Protein AF-A0A259S328-F1 (afdb_monomer)

pLDDT: mean 89.18, std 11.12, range [55.75, 98.25]

Mean predicted aligned error: 4.59 Å

Solvent-accessible surface area (backbone atoms only — not comparable to full-atom values): 5743 Å² total; per-residue (Å²): 90,76,44,79,41,53,46,70,68,55,42,52,57,48,52,53,45,63,76,47,22,56,45,98,54,101,55,88,20,75,37,34,34,42,45,76,40,57,82,46,92,47,85,87,77,39,46,77,30,26,39,37,40,30,47,45,92,67,40,34,39,39,36,53,37,55,76,81,57,94,85,54,73,75,54,45,62,48,68,60,54,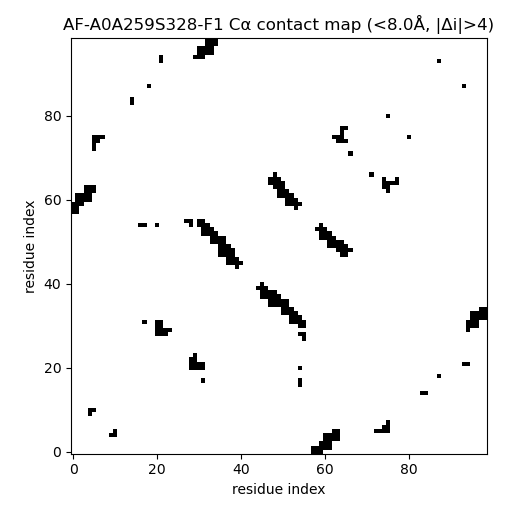51,57,69,43,42,70,65,74,68,38,83,89,57,57,69,39,78,105

Sequence (99 aa):
MYETILTAADWQRWLEQIKNADKKTDKKMDWVAFDTETDSLDLFAGRIVGVSFSIEDNRAAYVPLAHNYPGAPAQLDRDTVLADLKPWLEDASRTRHSA

Structure (mmCIF, N/CA/C/O backbone):
data_AF-A0A259S328-F1
#
_entry.id   AF-A0A259S328-F1
#
loop_
_atom_site.group_PDB
_atom_site.id
_atom_site.type_symbol
_atom_site.label_atom_id
_atom_site.label_alt_id
_atom_site.label_comp_id
_atom_site.label_asym_id
_atom_site.label_entity_id
_atom_site.label_seq_id
_atom_site.pdbx_PDB_ins_code
_atom_site.Cartn_x
_atom_site.Cartn_y
_atom_site.Cartn_z
_atom_site.occupancy
_atom_site.B_iso_or_equiv
_atom_site.auth_seq_id
_atom_site.auth_comp_id
_atom_site.auth_asym_id
_atom_site.auth_atom_id
_atom_site.pdbx_PDB_model_num
ATOM 1 N N . MET A 1 1 ? 2.039 -13.173 10.434 1.00 71.38 1 MET A N 1
ATOM 2 C CA . MET A 1 1 ? 1.976 -13.644 9.039 1.00 71.38 1 MET A CA 1
ATOM 3 C C . MET A 1 1 ? 1.948 -12.430 8.130 1.00 71.38 1 MET A C 1
ATOM 5 O O . MET A 1 1 ? 1.301 -11.445 8.473 1.00 71.38 1 MET A O 1
ATOM 9 N N . TYR A 1 2 ? 2.691 -12.493 7.030 1.00 88.19 2 TYR A N 1
ATOM 10 C CA . TYR A 1 2 ? 2.809 -11.413 6.057 1.00 88.19 2 TYR A CA 1
ATOM 11 C C . TYR A 1 2 ? 2.312 -11.905 4.700 1.00 88.19 2 TYR A C 1
ATOM 13 O O . TYR A 1 2 ? 2.683 -13.004 4.287 1.00 88.19 2 TYR A O 1
ATOM 21 N N . GLU A 1 3 ? 1.457 -11.126 4.045 1.00 95.88 3 GLU A N 1
ATOM 22 C CA . GLU A 1 3 ? 0.882 -11.452 2.738 1.00 95.88 3 GLU A CA 1
ATOM 23 C C . GLU A 1 3 ? 1.470 -10.552 1.644 1.00 95.88 3 GLU A C 1
ATO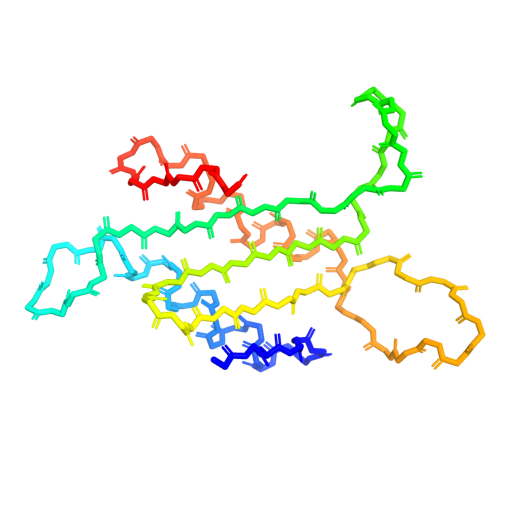M 25 O O . GLU A 1 3 ? 1.583 -9.346 1.832 1.00 95.88 3 GLU A O 1
ATOM 30 N N . THR A 1 4 ? 1.823 -11.108 0.484 1.00 97.50 4 THR A N 1
ATOM 31 C CA . THR A 1 4 ? 2.175 -10.310 -0.702 1.00 97.50 4 THR A CA 1
ATOM 32 C C . THR A 1 4 ? 0.973 -10.228 -1.632 1.00 97.50 4 THR A C 1
ATOM 34 O O . THR A 1 4 ? 0.538 -11.237 -2.184 1.00 97.50 4 THR A O 1
ATOM 37 N N . ILE A 1 5 ? 0.445 -9.022 -1.817 1.00 98.06 5 ILE A N 1
ATOM 38 C CA . ILE A 1 5 ? -0.766 -8.755 -2.590 1.00 98.06 5 ILE A CA 1
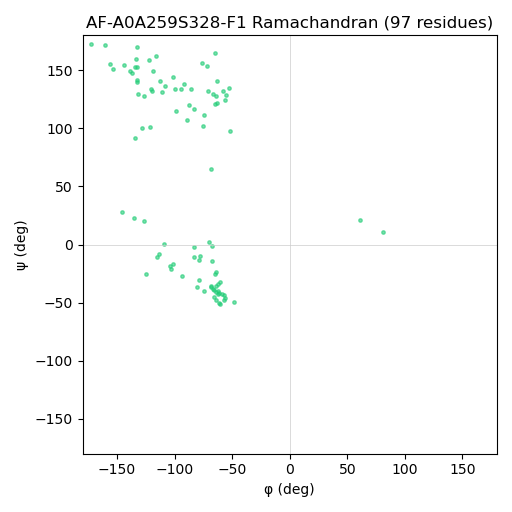ATOM 39 C C . ILE A 1 5 ? -0.389 -8.519 -4.053 1.00 98.06 5 ILE A C 1
ATOM 41 O O . ILE A 1 5 ? 0.152 -7.474 -4.405 1.00 98.06 5 ILE A O 1
ATOM 45 N N . LEU A 1 6 ? -0.701 -9.492 -4.910 1.00 97.88 6 LEU A N 1
ATOM 46 C CA . LEU A 1 6 ? -0.447 -9.428 -6.358 1.00 97.88 6 LEU A CA 1
ATOM 47 C C . LEU A 1 6 ? -1.732 -9.384 -7.193 1.00 97.88 6 LEU A C 1
ATOM 49 O O . LEU A 1 6 ? -1.676 -9.196 -8.406 1.00 97.88 6 LEU A O 1
ATOM 53 N N . THR A 1 7 ? -2.897 -9.578 -6.567 1.00 98.00 7 THR A N 1
ATOM 54 C CA . THR A 1 7 ? -4.183 -9.658 -7.267 1.00 98.00 7 THR A CA 1
ATOM 55 C C . THR A 1 7 ? -5.137 -8.562 -6.818 1.00 98.00 7 THR A C 1
ATOM 57 O O . THR A 1 7 ? -5.126 -8.127 -5.665 1.00 98.00 7 THR A O 1
ATOM 60 N N . ALA A 1 8 ? -6.005 -8.127 -7.734 1.00 97.44 8 ALA A N 1
ATOM 61 C CA . ALA A 1 8 ? -7.018 -7.124 -7.426 1.00 97.44 8 ALA A CA 1
ATOM 62 C C . ALA A 1 8 ? -7.998 -7.618 -6.348 1.00 97.44 8 ALA A C 1
ATOM 64 O O . ALA A 1 8 ? -8.448 -6.833 -5.522 1.00 97.44 8 ALA A O 1
ATOM 65 N N . ALA A 1 9 ? -8.301 -8.920 -6.321 1.00 97.88 9 ALA A N 1
ATOM 66 C CA . ALA A 1 9 ? -9.189 -9.507 -5.321 1.00 97.88 9 ALA A CA 1
ATOM 67 C C . ALA A 1 9 ? -8.587 -9.435 -3.908 1.00 97.88 9 ALA A C 1
ATOM 69 O O . ALA A 1 9 ? -9.270 -9.034 -2.965 1.00 97.88 9 ALA A O 1
ATOM 70 N N . ASP A 1 10 ? -7.302 -9.774 -3.767 1.00 97.56 10 ASP A N 1
ATOM 71 C CA . ASP A 1 10 ? -6.594 -9.667 -2.489 1.00 97.56 10 ASP A CA 1
ATOM 72 C C . ASP A 1 10 ? -6.459 -8.204 -2.053 1.00 97.56 10 ASP A C 1
ATOM 74 O O . ASP A 1 10 ? -6.666 -7.888 -0.880 1.00 97.56 10 ASP A O 1
ATOM 78 N N . TRP A 1 11 ? -6.203 -7.298 -3.005 1.00 97.94 11 TRP A N 1
ATOM 79 C CA . TRP A 1 11 ? -6.160 -5.863 -2.742 1.00 97.94 11 TRP A CA 1
ATOM 80 C C . TRP A 1 11 ? -7.485 -5.329 -2.211 1.00 97.94 11 TRP A C 1
ATOM 82 O O . TRP A 1 11 ? -7.503 -4.701 -1.156 1.00 97.94 11 TRP A O 1
ATOM 92 N N . GLN A 1 12 ? -8.604 -5.623 -2.878 1.00 97.38 12 GLN A N 1
ATOM 93 C CA . GLN A 1 12 ? -9.917 -5.160 -2.423 1.00 97.38 12 GLN A CA 1
ATOM 94 C C . GLN A 1 12 ? -10.265 -5.728 -1.041 1.00 97.38 12 GLN A C 1
ATOM 96 O O . GLN A 1 12 ? -10.728 -4.988 -0.172 1.00 97.38 12 GLN A O 1
ATOM 101 N N . ARG A 1 13 ? -9.938 -7.004 -0.780 1.00 96.06 13 ARG A N 1
ATOM 102 C CA . ARG A 1 13 ? -10.095 -7.614 0.550 1.00 96.06 13 ARG A CA 1
ATOM 103 C C . ARG A 1 13 ? -9.318 -6.847 1.624 1.00 96.06 13 ARG A C 1
ATOM 105 O O . ARG A 1 13 ? -9.818 -6.667 2.736 1.00 96.06 13 ARG A O 1
ATOM 112 N N . TRP A 1 14 ? -8.085 -6.436 1.345 1.00 95.25 14 TRP A N 1
ATOM 113 C CA . TRP A 1 14 ? -7.269 -5.677 2.297 1.00 95.25 14 TRP A CA 1
ATOM 114 C C . TRP A 1 14 ? -7.720 -4.224 2.438 1.00 95.25 14 TRP A C 1
ATOM 116 O O . TRP A 1 14 ? -7.808 -3.726 3.558 1.00 95.25 14 TRP A O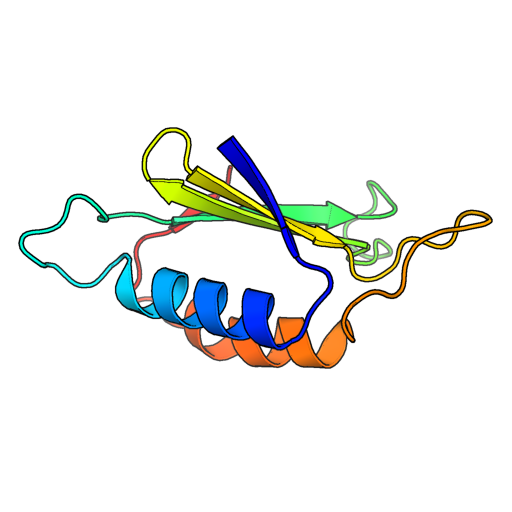 1
ATOM 126 N N . LEU A 1 15 ? -8.095 -3.571 1.341 1.00 94.88 15 LEU A N 1
ATOM 127 C CA . LEU A 1 15 ? -8.620 -2.209 1.339 1.00 94.88 15 LEU A CA 1
ATOM 128 C C . LEU A 1 15 ? -9.886 -2.084 2.197 1.00 94.88 15 LEU A C 1
ATOM 130 O O . LEU A 1 15 ? -10.025 -1.133 2.968 1.00 94.88 15 LEU A O 1
ATOM 134 N N . GLU A 1 16 ? -10.798 -3.054 2.107 1.00 93.00 16 GLU A N 1
ATOM 135 C CA . GLU A 1 16 ? -11.982 -3.116 2.968 1.00 93.00 16 GLU A CA 1
ATOM 136 C C . GLU A 1 16 ? -11.611 -3.250 4.445 1.00 93.00 16 GLU A C 1
ATOM 138 O O . GLU A 1 16 ? -12.204 -2.583 5.296 1.00 93.00 16 GLU A O 1
ATOM 143 N N . GLN A 1 17 ? -10.621 -4.082 4.767 1.00 90.81 17 GLN A N 1
ATOM 144 C CA . GLN A 1 17 ? -10.147 -4.226 6.139 1.00 90.81 17 GLN A CA 1
ATOM 145 C C . GLN A 1 17 ? -9.537 -2.924 6.651 1.00 90.81 17 GLN A C 1
ATOM 147 O O . GLN A 1 17 ? -9.951 -2.464 7.706 1.00 90.81 17 GLN A O 1
ATOM 152 N N . ILE A 1 18 ? -8.655 -2.277 5.885 1.00 90.69 18 ILE A N 1
ATOM 153 C CA . ILE A 1 18 ? -8.030 -0.990 6.236 1.0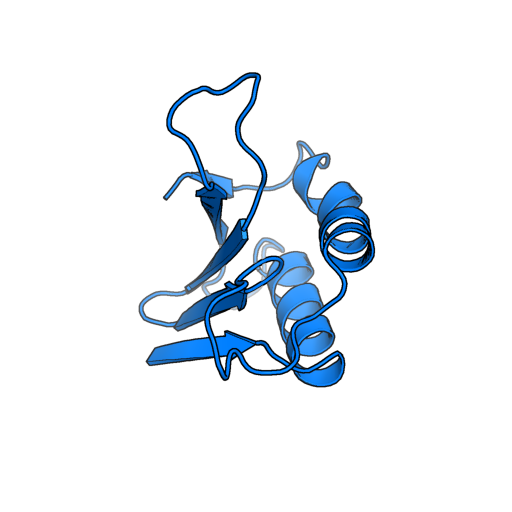0 90.69 18 ILE A CA 1
ATOM 154 C C . ILE A 1 18 ? -9.095 0.085 6.508 1.00 90.69 18 ILE A C 1
ATOM 156 O O . ILE A 1 18 ? -9.053 0.773 7.527 1.00 90.69 18 ILE A O 1
ATOM 160 N N . LYS A 1 19 ? -10.114 0.193 5.645 1.00 87.88 19 LYS A N 1
ATOM 161 C CA . LYS A 1 19 ? -11.216 1.166 5.802 1.00 87.88 19 LYS A CA 1
ATOM 162 C C . LYS A 1 19 ? -12.080 0.913 7.046 1.00 87.88 19 LYS A C 1
ATOM 164 O O . LYS A 1 19 ? -12.729 1.841 7.550 1.00 87.88 19 LYS A O 1
ATOM 169 N N . ASN A 1 20 ? -12.115 -0.329 7.526 1.00 85.25 20 ASN A N 1
ATOM 170 C CA . ASN A 1 20 ? -12.912 -0.758 8.673 1.00 85.25 20 ASN A CA 1
ATOM 171 C C . ASN A 1 20 ? -12.101 -0.910 9.973 1.00 85.25 20 ASN A C 1
ATOM 173 O O . ASN A 1 20 ? -12.712 -0.893 11.035 1.00 85.25 20 ASN A O 1
ATOM 177 N N . ALA A 1 21 ? -10.769 -0.991 9.901 1.00 75.69 21 ALA A N 1
ATOM 178 C CA . ALA A 1 21 ? -9.840 -1.249 11.010 1.00 75.69 21 ALA A CA 1
ATOM 179 C C . ALA A 1 21 ? -9.697 -0.102 12.024 1.00 75.69 21 ALA A C 1
ATOM 181 O O . ALA A 1 21 ? -8.890 -0.193 12.931 1.00 75.69 21 ALA A O 1
ATOM 182 N N . ASP A 1 22 ? -10.438 0.986 11.847 1.00 63.72 22 ASP A N 1
ATOM 183 C CA . ASP A 1 22 ? -10.461 2.132 12.764 1.00 63.72 22 ASP A CA 1
ATOM 184 C C . ASP A 1 22 ? -11.907 2.593 13.015 1.00 63.72 22 ASP A C 1
ATOM 186 O O . ASP A 1 22 ? -12.224 3.736 13.336 1.00 63.72 22 ASP A O 1
ATOM 190 N N . LYS A 1 23 ? -12.858 1.681 12.796 1.00 68.00 23 LYS A N 1
ATOM 191 C CA . LYS A 1 23 ? -14.209 1.853 13.310 1.00 68.00 23 LYS A CA 1
ATOM 192 C C . LYS A 1 23 ? -14.194 1.268 14.712 1.00 68.00 23 LYS A C 1
ATOM 194 O O . LYS A 1 23 ? -13.946 0.073 14.852 1.00 68.00 23 LYS A O 1
ATOM 199 N N . LYS A 1 24 ? -14.506 2.095 15.718 1.00 55.75 24 LYS A N 1
ATOM 200 C CA . LYS A 1 24 ? -14.782 1.643 17.091 1.00 55.75 24 LYS A CA 1
ATOM 201 C C . LYS A 1 24 ? -15.840 0.540 17.035 1.00 55.75 24 LYS A C 1
ATOM 203 O O . LYS A 1 24 ? -17.029 0.815 16.888 1.00 55.75 24 LYS A O 1
ATOM 208 N N . THR A 1 25 ? -15.384 -0.700 17.072 1.00 61.28 25 THR A N 1
ATOM 209 C CA . THR A 1 25 ? -16.191 -1.918 17.033 1.00 61.28 25 THR A CA 1
ATOM 210 C C . THR A 1 25 ? -15.696 -2.831 18.145 1.00 61.28 25 THR A C 1
ATOM 212 O O . THR A 1 25 ? -14.645 -2.589 18.729 1.00 61.28 25 THR A O 1
ATOM 215 N N . ASP A 1 26 ? -16.418 -3.910 18.428 1.00 58.75 26 ASP A N 1
ATOM 216 C CA . ASP A 1 26 ? -16.000 -4.897 19.435 1.00 58.75 26 ASP A CA 1
ATOM 217 C C . ASP A 1 26 ? -14.735 -5.689 19.027 1.00 58.75 26 ASP A C 1
ATOM 219 O O . ASP A 1 26 ? -14.265 -6.552 19.770 1.00 58.75 26 ASP A O 1
ATOM 223 N N . LYS A 1 27 ? -14.182 -5.434 17.830 1.00 59.53 27 LYS A N 1
ATOM 224 C CA . LYS A 1 27 ? -12.932 -6.022 17.344 1.00 59.53 27 LYS A CA 1
ATOM 225 C C . LYS A 1 27 ? -11.753 -5.101 17.645 1.00 59.53 27 LYS A C 1
ATOM 227 O O . LYS A 1 27 ? -11.797 -3.916 17.346 1.00 59.53 27 LYS A O 1
ATOM 232 N N . LYS A 1 28 ? -10.676 -5.703 18.161 1.00 60.12 28 LYS A N 1
ATOM 233 C CA . LYS A 1 28 ? -9.369 -5.099 18.470 1.00 60.12 28 LYS A CA 1
ATOM 234 C C . LYS A 1 28 ? -8.622 -4.684 17.190 1.00 60.12 28 LYS A C 1
ATOM 236 O O . LYS A 1 28 ? -7.600 -5.266 16.845 1.00 60.12 28 LYS A O 1
ATOM 241 N N . MET A 1 29 ? -9.164 -3.718 16.464 1.00 65.62 29 MET A N 1
ATOM 242 C CA . MET A 1 29 ? -8.505 -3.015 15.368 1.00 65.62 29 MET A CA 1
ATOM 243 C C . MET A 1 29 ? -8.813 -1.540 15.624 1.00 65.62 29 MET A C 1
ATOM 245 O O . MET A 1 29 ? -9.891 -1.063 15.284 1.00 65.62 29 MET A O 1
ATOM 249 N N . ASP A 1 30 ? -7.915 -0.883 16.358 1.00 75.06 30 ASP A N 1
ATOM 250 C CA . ASP A 1 30 ? -8.019 0.537 16.740 1.00 75.06 30 ASP A CA 1
ATOM 251 C C . ASP A 1 30 ? -6.990 1.399 15.990 1.00 75.06 30 ASP A C 1
ATOM 253 O O . ASP A 1 30 ? -6.853 2.596 16.237 1.00 75.06 30 ASP A O 1
ATOM 257 N N . TRP A 1 31 ? -6.190 0.771 15.129 1.00 80.44 31 TRP A N 1
ATOM 258 C CA . TRP A 1 31 ? -5.083 1.404 14.440 1.00 80.44 31 TRP A CA 1
ATOM 259 C C . TRP A 1 31 ? -4.739 0.659 13.156 1.00 80.44 31 TRP A C 1
ATOM 261 O O . TRP A 1 31 ? -4.955 -0.545 13.017 1.00 80.44 31 TRP A O 1
ATOM 271 N N . VAL A 1 32 ? -4.135 1.397 12.230 1.00 89.00 32 VAL A N 1
ATOM 272 C CA . VAL A 1 32 ? -3.461 0.844 11.058 1.00 89.00 32 VAL A CA 1
ATOM 273 C C . VAL A 1 32 ? -2.047 1.404 11.032 1.00 89.00 32 VAL A C 1
ATOM 275 O O . VAL A 1 32 ? -1.859 2.621 11.106 1.00 89.00 32 VAL A O 1
ATOM 278 N N . ALA A 1 33 ? -1.062 0.516 10.932 1.00 91.19 33 ALA A N 1
ATOM 279 C CA . ALA A 1 33 ? 0.298 0.892 10.586 1.00 91.19 33 ALA A CA 1
ATOM 280 C C . ALA A 1 33 ? 0.413 0.946 9.062 1.00 91.19 33 ALA A C 1
ATOM 282 O O . ALA A 1 33 ? -0.079 0.040 8.384 1.00 91.19 33 ALA A O 1
ATOM 283 N N . PHE A 1 34 ? 1.028 1.999 8.537 1.00 93.19 34 PHE A N 1
ATOM 284 C CA . PHE A 1 34 ? 1.232 2.204 7.106 1.00 93.19 34 PHE A CA 1
ATOM 285 C C . PHE A 1 34 ? 2.673 2.617 6.842 1.00 93.19 34 PHE A C 1
ATOM 287 O O . PHE A 1 34 ? 3.215 3.433 7.587 1.00 93.19 34 PHE A O 1
ATOM 294 N N . ASP A 1 35 ? 3.249 2.080 5.772 1.00 94.69 35 ASP A N 1
ATOM 295 C CA . ASP A 1 35 ? 4.592 2.424 5.323 1.00 94.69 35 ASP A CA 1
ATOM 296 C C . ASP A 1 35 ? 4.693 2.424 3.792 1.00 94.69 35 ASP A C 1
ATOM 298 O O . ASP A 1 35 ? 3.927 1.752 3.087 1.00 94.69 35 ASP A O 1
ATOM 302 N N . THR A 1 36 ? 5.646 3.195 3.277 1.00 95.00 36 THR A N 1
ATOM 303 C CA . THR A 1 36 ? 5.931 3.337 1.849 1.00 95.00 36 THR A CA 1
ATOM 304 C C . THR A 1 36 ? 7.358 2.920 1.555 1.00 95.00 36 THR A C 1
ATOM 306 O O . THR A 1 36 ? 8.287 3.414 2.180 1.00 95.00 36 THR A O 1
ATOM 309 N N . GLU A 1 37 ? 7.541 2.123 0.511 1.00 95.06 37 GLU A N 1
ATOM 310 C CA . GLU A 1 37 ? 8.864 1.772 0.003 1.00 95.06 37 GLU A CA 1
ATOM 311 C C . GLU A 1 37 ? 9.188 2.646 -1.208 1.00 95.06 37 GLU A C 1
ATOM 313 O O . GLU A 1 37 ? 8.353 2.780 -2.114 1.00 95.06 37 GLU A O 1
ATOM 318 N N . THR A 1 38 ? 10.395 3.210 -1.262 1.00 95.56 38 THR A N 1
ATOM 319 C CA . THR A 1 38 ? 10.856 4.071 -2.363 1.00 95.56 38 THR A CA 1
ATOM 320 C C . THR A 1 38 ? 12.120 3.536 -3.033 1.00 95.56 38 THR A C 1
ATOM 322 O O . THR A 1 38 ? 12.874 2.751 -2.463 1.00 95.56 38 THR A O 1
ATOM 325 N N . ASP A 1 39 ? 12.375 3.969 -4.267 1.00 93.56 39 ASP A N 1
ATOM 326 C CA . ASP A 1 39 ? 13.616 3.665 -5.000 1.00 93.56 39 ASP A CA 1
ATOM 327 C C . ASP A 1 39 ? 14.790 4.603 -4.656 1.00 93.56 39 ASP A C 1
ATOM 329 O O . ASP A 1 39 ? 15.893 4.446 -5.185 1.00 93.56 39 ASP A O 1
ATOM 333 N N . SER A 1 40 ? 14.568 5.588 -3.785 1.00 93.12 40 SER A N 1
ATOM 334 C CA . SER A 1 40 ? 15.547 6.613 -3.433 1.00 93.12 40 SER A CA 1
ATOM 335 C C . SER A 1 40 ? 15.305 7.168 -2.031 1.00 93.12 40 SER A C 1
ATOM 337 O O . SER A 1 40 ? 14.167 7.254 -1.570 1.00 93.12 40 SER A O 1
ATOM 339 N N . LEU A 1 41 ? 16.388 7.613 -1.389 1.00 90.12 41 LEU A N 1
ATOM 340 C CA . LEU A 1 41 ? 16.351 8.395 -0.148 1.00 90.12 41 LEU A CA 1
ATOM 341 C C . LEU A 1 41 ? 16.014 9.877 -0.392 1.00 90.12 41 LEU A C 1
ATOM 343 O O . LEU A 1 41 ? 15.734 10.611 0.553 1.00 90.12 41 LEU A O 1
ATOM 347 N N . ASP A 1 42 ? 16.070 10.335 -1.645 1.00 92.38 42 ASP A N 1
ATOM 348 C CA . ASP A 1 42 ? 15.657 11.686 -2.020 1.00 92.38 42 ASP A CA 1
ATOM 349 C C . ASP A 1 42 ? 14.126 11.781 -2.016 1.00 92.38 42 ASP A C 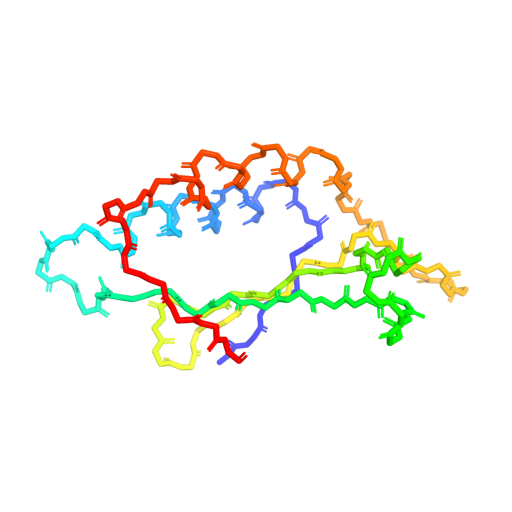1
ATOM 351 O O . ASP A 1 42 ? 13.459 11.210 -2.877 1.00 92.38 42 ASP A O 1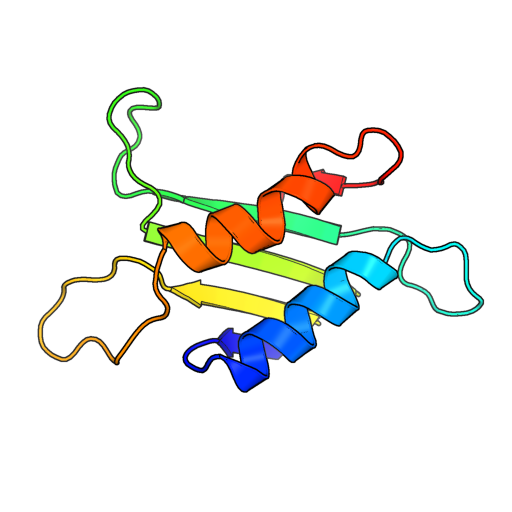
ATOM 355 N N . LEU A 1 43 ? 13.575 12.538 -1.067 1.00 86.25 43 LEU A N 1
ATOM 356 C CA . LEU A 1 43 ? 12.130 12.710 -0.887 1.00 86.25 43 LEU A CA 1
ATOM 357 C C . LEU A 1 43 ? 11.431 13.402 -2.068 1.00 86.25 43 LEU A C 1
ATOM 359 O O . LEU A 1 43 ? 10.224 13.239 -2.232 1.00 86.25 43 LEU A O 1
ATOM 363 N N . PHE A 1 44 ? 12.150 14.186 -2.875 1.00 88.56 44 PHE A N 1
ATOM 364 C CA . PHE A 1 44 ? 11.566 14.913 -4.005 1.00 88.56 44 PHE A CA 1
ATOM 365 C C . PHE A 1 44 ? 11.659 14.136 -5.318 1.00 88.56 44 PHE A C 1
ATOM 367 O O . PHE A 1 44 ? 10.839 14.346 -6.212 1.00 88.56 44 PHE A O 1
ATOM 374 N N . ALA A 1 45 ? 12.654 13.256 -5.445 1.00 89.06 45 ALA A N 1
ATOM 375 C CA . ALA A 1 45 ? 12.874 12.460 -6.651 1.00 89.06 45 ALA A CA 1
ATOM 376 C C . ALA A 1 45 ? 12.413 10.999 -6.518 1.00 89.06 45 ALA A C 1
ATOM 378 O O . ALA A 1 45 ? 12.182 10.342 -7.537 1.00 89.06 45 ALA A O 1
ATOM 379 N N . GLY A 1 46 ? 12.294 10.496 -5.288 1.00 90.38 46 GLY A N 1
ATOM 380 C CA . GLY A 1 46 ? 11.934 9.118 -4.989 1.00 90.38 46 GLY A CA 1
ATOM 381 C C . GLY A 1 46 ? 10.536 8.761 -5.469 1.00 90.38 46 GLY A C 1
ATOM 382 O O . GLY A 1 46 ? 9.589 9.547 -5.387 1.00 90.38 46 GLY A O 1
ATOM 383 N N . ARG A 1 47 ? 10.405 7.546 -5.990 1.00 92.94 47 ARG A N 1
ATOM 384 C CA . ARG A 1 47 ? 9.139 6.991 -6.461 1.00 92.94 47 ARG A CA 1
ATOM 385 C C . ARG A 1 47 ? 8.722 5.850 -5.563 1.00 92.94 47 ARG A C 1
ATOM 387 O O . ARG A 1 47 ? 9.541 5.023 -5.181 1.00 92.94 47 ARG A O 1
ATOM 394 N N . ILE A 1 48 ? 7.424 5.780 -5.287 1.00 95.62 48 ILE A N 1
ATOM 395 C CA . ILE A 1 48 ? 6.835 4.656 -4.563 1.00 95.62 48 ILE A CA 1
ATOM 396 C C . ILE A 1 48 ? 7.021 3.382 -5.396 1.00 95.62 48 ILE A C 1
ATOM 398 O O . ILE A 1 48 ? 6.547 3.310 -6.535 1.00 95.62 48 ILE A O 1
ATOM 402 N N . VAL A 1 49 ? 7.685 2.388 -4.804 1.00 97.00 49 VAL A N 1
ATOM 403 C CA . VAL A 1 49 ? 7.871 1.040 -5.361 1.00 97.00 49 VAL A CA 1
ATOM 404 C C . VAL A 1 49 ? 6.970 -0.002 -4.708 1.00 97.00 49 VAL A C 1
ATOM 406 O O . VAL A 1 49 ? 6.712 -1.053 -5.298 1.00 97.00 49 VAL A O 1
ATOM 409 N N . GLY A 1 50 ? 6.437 0.303 -3.528 1.00 97.44 50 GLY A N 1
ATOM 410 C CA . GLY A 1 50 ? 5.440 -0.506 -2.848 1.00 97.44 50 GLY A CA 1
ATOM 411 C C . GLY A 1 50 ? 4.892 0.188 -1.611 1.00 97.44 50 GLY A C 1
ATOM 412 O O . GLY A 1 50 ? 5.376 1.243 -1.204 1.00 97.44 50 GLY A O 1
ATOM 413 N N . VAL A 1 51 ? 3.870 -0.413 -1.021 1.00 97.62 51 VAL A N 1
ATOM 414 C CA . VAL A 1 51 ? 3.284 0.031 0.248 1.00 97.62 51 VAL A CA 1
ATOM 415 C C . VAL A 1 51 ? 3.072 -1.162 1.162 1.00 97.62 51 VAL A C 1
ATOM 417 O O . VAL A 1 51 ? 2.878 -2.283 0.684 1.00 97.62 51 VAL A O 1
ATOM 420 N N . SER A 1 52 ? 3.090 -0.937 2.470 1.00 96.88 52 SER A N 1
ATOM 421 C CA . SER A 1 52 ? 2.795 -1.980 3.443 1.00 96.88 52 SER A CA 1
ATOM 422 C C . SER A 1 52 ? 1.808 -1.517 4.511 1.00 96.88 52 SER A C 1
ATOM 424 O O . SER A 1 52 ? 1.668 -0.325 4.788 1.00 96.88 52 SER A O 1
ATOM 426 N N . PHE A 1 53 ? 1.075 -2.482 5.068 1.00 93.69 53 PHE A N 1
ATOM 427 C CA . PHE A 1 53 ? 0.056 -2.245 6.086 1.00 93.69 53 PHE A CA 1
ATOM 428 C C . PHE A 1 53 ? 0.142 -3.283 7.193 1.00 93.69 53 PHE A C 1
ATOM 430 O O . PHE A 1 53 ? 0.401 -4.452 6.912 1.00 93.69 53 PHE A O 1
ATOM 437 N N . SER A 1 54 ? -0.196 -2.888 8.419 1.00 92.38 54 SER A N 1
ATOM 438 C CA . SER A 1 54 ? -0.541 -3.806 9.508 1.00 92.38 54 SER A CA 1
ATOM 439 C C . SER A 1 54 ? -1.823 -3.334 10.178 1.00 92.38 54 SER A C 1
ATOM 441 O O . SER A 1 54 ? -1.944 -2.162 10.521 1.00 92.38 54 SER A O 1
ATOM 443 N N . ILE A 1 55 ? -2.783 -4.240 10.346 1.00 88.19 55 ILE A N 1
ATOM 444 C CA . ILE A 1 55 ? -4.134 -3.922 10.855 1.00 88.19 55 ILE A CA 1
ATOM 445 C C . ILE A 1 55 ? -4.435 -4.578 12.211 1.00 88.19 55 ILE A C 1
ATOM 447 O O . ILE A 1 55 ? -5.440 -4.270 12.837 1.00 88.19 55 ILE A O 1
ATOM 451 N N . GLU A 1 56 ? -3.576 -5.497 12.650 1.00 85.56 56 GLU A N 1
ATOM 452 C CA . GLU A 1 56 ? -3.521 -6.063 13.999 1.00 85.56 56 GLU A CA 1
ATOM 453 C C . GLU A 1 56 ? -2.129 -6.681 14.215 1.00 85.56 56 GLU A C 1
ATOM 455 O O . GLU A 1 56 ? -1.330 -6.802 13.277 1.00 85.56 56 GLU A O 1
ATOM 460 N N . ASP A 1 57 ? -1.834 -7.087 15.449 1.00 85.62 57 ASP A N 1
ATOM 461 C CA . ASP A 1 57 ? -0.574 -7.748 15.785 1.00 85.62 57 ASP A CA 1
ATOM 462 C C . ASP A 1 57 ? -0.363 -8.984 14.897 1.00 85.62 57 ASP A C 1
ATOM 464 O O . ASP A 1 57 ? -1.219 -9.865 14.805 1.00 85.62 57 ASP A O 1
ATOM 468 N N . ASN A 1 58 ? 0.811 -9.086 14.270 1.00 84.88 58 ASN A N 1
ATOM 469 C CA . ASN A 1 58 ? 1.176 -10.197 13.388 1.00 84.88 58 ASN A CA 1
ATOM 470 C C . ASN A 1 58 ? 0.282 -10.377 12.145 1.00 84.88 58 ASN A C 1
ATOM 472 O O . ASN A 1 58 ? 0.304 -11.465 11.558 1.00 84.88 58 ASN A O 1
ATOM 476 N N . ARG A 1 59 ? -0.447 -9.352 11.693 1.00 89.00 59 ARG A N 1
ATOM 477 C CA . ARG A 1 59 ? -1.180 -9.382 10.420 1.00 89.00 59 ARG A CA 1
ATOM 478 C C . ARG A 1 59 ? -0.844 -8.167 9.575 1.00 89.00 59 ARG A C 1
ATOM 480 O O . ARG A 1 59 ? -1.413 -7.089 9.751 1.00 89.00 59 ARG A O 1
ATOM 487 N N . ALA A 1 60 ? 0.041 -8.399 8.615 1.00 93.81 60 ALA A N 1
ATOM 488 C CA . ALA A 1 60 ? 0.536 -7.371 7.720 1.00 93.81 60 ALA A CA 1
ATOM 489 C C . ALA A 1 60 ? 0.521 -7.826 6.256 1.00 93.81 60 ALA A C 1
ATOM 491 O O . ALA A 1 60 ? 0.492 -9.026 5.966 1.00 93.81 60 ALA A O 1
ATOM 492 N N . ALA A 1 61 ? 0.552 -6.862 5.344 1.00 96.88 61 ALA A N 1
ATOM 493 C CA . ALA A 1 61 ? 0.634 -7.107 3.914 1.00 96.88 61 ALA A CA 1
ATOM 494 C C . ALA A 1 61 ? 1.590 -6.147 3.209 1.00 96.88 61 ALA A C 1
ATOM 496 O O . ALA A 1 61 ? 1.714 -4.987 3.601 1.00 96.88 61 ALA A O 1
ATOM 497 N N . TYR A 1 62 ? 2.209 -6.646 2.139 1.00 97.75 62 TYR A N 1
ATOM 498 C CA . TYR A 1 62 ? 2.907 -5.869 1.124 1.00 97.75 62 TYR A CA 1
ATOM 499 C C . TYR A 1 62 ? 2.058 -5.718 -0.121 1.00 97.75 62 TYR A C 1
ATOM 501 O O . TYR A 1 62 ? 1.467 -6.697 -0.582 1.00 97.75 62 TYR A O 1
ATOM 509 N N . VAL A 1 63 ? 2.147 -4.561 -0.759 1.00 98.25 63 VAL A N 1
ATOM 510 C CA . VAL 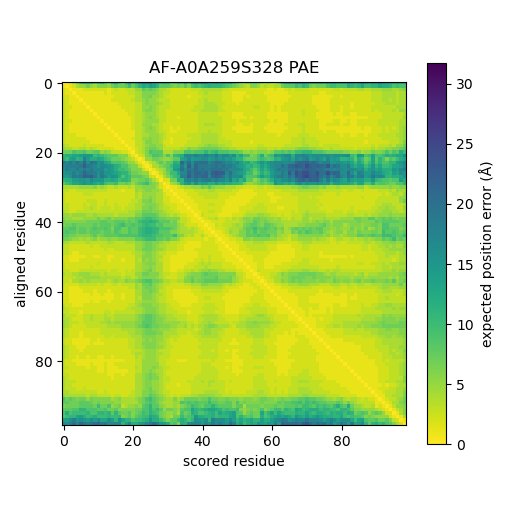A 1 63 ? 1.708 -4.369 -2.136 1.00 98.25 63 VAL A CA 1
ATOM 511 C C . VAL A 1 63 ? 2.911 -3.897 -2.958 1.00 98.25 63 VAL A C 1
ATOM 513 O O . VAL A 1 63 ? 3.272 -2.721 -2.873 1.00 98.25 63 VAL A O 1
ATOM 516 N N . PRO A 1 64 ? 3.569 -4.780 -3.731 1.00 98.00 64 PRO A N 1
ATOM 517 C CA . PRO A 1 64 ? 4.576 -4.362 -4.702 1.00 98.00 64 PRO A CA 1
ATOM 518 C C . PRO A 1 64 ? 3.898 -3.646 -5.879 1.00 98.00 64 PRO A C 1
ATOM 520 O O . PRO A 1 64 ? 2.913 -4.146 -6.424 1.00 98.00 64 PRO A O 1
ATOM 523 N N . LEU A 1 65 ? 4.422 -2.478 -6.264 1.00 97.69 65 LEU A N 1
ATOM 524 C CA . LEU A 1 65 ? 3.813 -1.603 -7.277 1.00 97.69 65 LEU A CA 1
ATOM 525 C C . LEU A 1 65 ? 4.747 -1.245 -8.443 1.00 97.69 65 LEU A C 1
ATOM 527 O O . LEU A 1 65 ? 4.260 -0.907 -9.519 1.00 97.6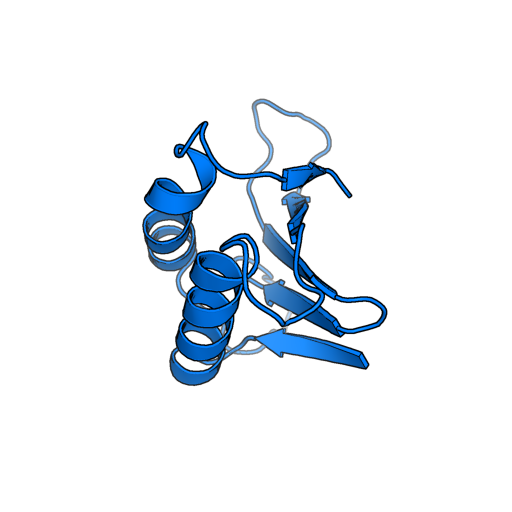9 65 LEU A O 1
ATOM 531 N N . ALA A 1 66 ? 6.071 -1.269 -8.251 1.00 97.06 66 ALA A N 1
ATOM 532 C CA . ALA A 1 66 ? 7.019 -0.883 -9.302 1.00 97.06 66 ALA A CA 1
ATOM 533 C C . ALA A 1 66 ? 8.343 -1.673 -9.302 1.00 97.06 66 ALA A C 1
ATOM 535 O O . ALA A 1 66 ? 9.371 -1.167 -9.755 1.00 97.06 66 ALA A O 1
ATOM 536 N N . HIS A 1 67 ? 8.343 -2.918 -8.820 1.00 96.31 67 HIS A N 1
ATOM 537 C CA . HIS A 1 67 ? 9.519 -3.791 -8.914 1.00 96.31 67 HIS A CA 1
ATOM 538 C C . HIS A 1 67 ? 9.804 -4.157 -10.372 1.00 96.31 67 HIS A C 1
ATOM 540 O O . HIS A 1 67 ? 8.911 -4.624 -11.078 1.00 96.31 67 HIS A O 1
ATOM 546 N N . ASN A 1 68 ? 11.049 -3.976 -10.817 1.00 95.19 68 ASN A N 1
ATOM 547 C CA . ASN A 1 68 ? 11.441 -4.093 -12.228 1.00 95.19 68 ASN A CA 1
ATOM 548 C C . ASN A 1 68 ? 12.617 -5.059 -12.482 1.00 95.19 68 ASN A C 1
ATOM 550 O O . ASN A 1 68 ? 13.276 -4.977 -13.519 1.00 95.19 68 ASN A O 1
ATOM 554 N N . TYR A 1 69 ? 12.891 -5.978 -11.554 1.00 94.19 69 TYR A N 1
ATOM 555 C CA . TYR A 1 69 ? 13.933 -6.990 -11.726 1.00 94.19 69 TYR A CA 1
ATOM 556 C C . TYR A 1 69 ? 13.493 -8.122 -12.682 1.00 94.19 69 TYR A C 1
ATOM 558 O O . TYR A 1 69 ? 12.294 -8.373 -12.844 1.00 94.19 69 TYR A O 1
ATOM 566 N N . PRO A 1 70 ? 14.438 -8.847 -13.317 1.00 97.31 70 PRO A N 1
ATOM 567 C CA . PRO A 1 70 ? 14.110 -9.973 -14.188 1.00 97.31 70 PRO A CA 1
ATOM 568 C C . PRO A 1 70 ? 13.273 -11.040 -13.472 1.00 97.31 70 PRO A C 1
ATOM 570 O O . PRO A 1 70 ? 13.685 -11.575 -12.446 1.00 97.31 70 PRO A O 1
ATOM 573 N N . GLY A 1 71 ? 12.105 -11.363 -14.031 1.00 96.12 71 GLY A N 1
ATOM 574 C CA . GLY A 1 71 ? 11.191 -12.351 -13.452 1.00 96.12 71 GLY A CA 1
ATOM 575 C C . GLY A 1 71 ? 10.307 -11.825 -12.317 1.00 96.12 71 GLY A C 1
ATOM 576 O O . GLY A 1 71 ? 9.650 -12.635 -11.666 1.00 96.12 71 GLY A O 1
ATOM 577 N N . ALA A 1 72 ? 10.263 -10.506 -12.082 1.00 95.50 72 ALA A N 1
ATOM 578 C CA . ALA A 1 72 ? 9.288 -9.915 -11.169 1.00 95.50 72 ALA A CA 1
ATOM 579 C C . ALA A 1 72 ? 7.860 -10.356 -11.548 1.00 95.50 72 ALA A C 1
ATOM 581 O O . ALA A 1 72 ? 7.512 -10.349 -12.736 1.00 95.50 72 ALA A O 1
ATOM 582 N N . PRO A 1 73 ? 7.032 -10.760 -10.568 1.00 96.56 73 PRO A N 1
ATOM 583 C CA . PRO A 1 73 ? 5.663 -11.162 -10.846 1.00 96.56 73 PRO A CA 1
ATOM 584 C C . PRO A 1 73 ? 4.841 -9.974 -11.359 1.00 96.56 73 PRO A C 1
ATOM 586 O O . PRO A 1 73 ? 5.219 -8.808 -11.201 1.00 96.56 73 PRO A O 1
ATOM 589 N N . ALA A 1 74 ? 3.681 -10.279 -11.944 1.00 96.94 74 ALA A N 1
ATOM 590 C CA . ALA A 1 74 ? 2.692 -9.256 -12.254 1.00 96.94 74 ALA A CA 1
ATOM 591 C C . ALA A 1 74 ? 2.288 -8.521 -10.965 1.00 96.94 74 ALA A C 1
ATOM 593 O O . ALA A 1 74 ? 2.014 -9.149 -9.943 1.00 96.94 74 ALA A O 1
ATOM 594 N N . GLN A 1 75 ? 2.284 -7.195 -11.033 1.00 98.19 75 GLN A N 1
ATOM 595 C CA . GLN A 1 75 ? 1.982 -6.293 -9.926 1.00 98.19 75 GLN A CA 1
ATOM 596 C C . GLN A 1 75 ? 0.716 -5.503 -10.238 1.00 98.19 75 GLN A C 1
ATOM 598 O O . GLN A 1 75 ? 0.283 -5.423 -11.391 1.00 98.19 75 GLN A O 1
ATOM 603 N N . LEU A 1 76 ? 0.122 -4.923 -9.201 1.00 98.06 76 LEU A N 1
ATOM 604 C CA . LEU A 1 76 ? -1.017 -4.030 -9.360 1.00 98.06 76 LEU A CA 1
ATOM 605 C C . LEU A 1 76 ? -0.580 -2.700 -9.969 1.00 98.06 76 LEU A C 1
ATOM 607 O O . LEU A 1 76 ? 0.557 -2.264 -9.797 1.00 98.06 76 LEU A O 1
ATOM 611 N N . ASP A 1 77 ? -1.511 -2.042 -10.655 1.00 97.12 77 ASP A N 1
ATOM 612 C CA . ASP A 1 77 ? -1.290 -0.687 -11.138 1.00 97.12 77 ASP A CA 1
ATOM 613 C C . ASP A 1 77 ? -1.140 0.277 -9.951 1.00 97.12 77 ASP A C 1
ATOM 615 O O . ASP A 1 77 ? -2.035 0.405 -9.108 1.00 97.12 77 ASP A O 1
ATOM 619 N N . ARG A 1 78 ? 0.012 0.949 -9.888 1.00 96.56 78 ARG A N 1
ATOM 620 C CA . ARG A 1 78 ? 0.371 1.856 -8.794 1.00 96.56 78 ARG A CA 1
ATOM 621 C C . ARG A 1 78 ? -0.658 2.964 -8.621 1.00 96.56 78 ARG A C 1
ATOM 623 O O . ARG A 1 78 ? -1.078 3.237 -7.500 1.00 96.56 78 ARG A O 1
ATOM 630 N N . ASP A 1 79 ? -1.040 3.611 -9.714 1.00 96.94 79 ASP A N 1
ATOM 631 C CA . ASP A 1 79 ? -1.885 4.800 -9.655 1.00 96.94 79 ASP A CA 1
ATOM 632 C C . ASP A 1 79 ? -3.302 4.431 -9.187 1.00 96.94 79 ASP A C 1
ATOM 634 O O . ASP A 1 79 ? -3.888 5.151 -8.380 1.00 96.94 79 ASP A O 1
ATOM 638 N N . THR A 1 80 ? -3.801 3.257 -9.581 1.00 97.06 80 THR A N 1
ATOM 639 C CA . THR A 1 80 ? -5.054 2.674 -9.078 1.00 97.06 80 THR A CA 1
ATOM 640 C C . THR A 1 80 ? -5.000 2.412 -7.572 1.00 97.06 80 THR A C 1
ATOM 642 O O . THR A 1 80 ? -5.886 2.853 -6.841 1.00 97.06 80 THR A O 1
ATOM 645 N N . VAL A 1 81 ? -3.950 1.745 -7.076 1.00 97.56 81 VAL A N 1
ATOM 646 C CA . VAL A 1 81 ? -3.798 1.451 -5.636 1.00 97.56 81 VAL A CA 1
ATOM 647 C C . VAL A 1 81 ? -3.699 2.740 -4.811 1.00 97.56 81 VAL A C 1
ATOM 649 O O . VAL A 1 81 ? -4.347 2.866 -3.770 1.00 97.56 81 VAL A O 1
ATOM 652 N N . LEU A 1 82 ? -2.934 3.730 -5.280 1.00 96.50 82 LEU A N 1
ATOM 653 C CA . LEU A 1 82 ? -2.812 5.026 -4.606 1.00 96.50 82 LEU A CA 1
ATOM 654 C C . LEU A 1 82 ? -4.127 5.819 -4.633 1.00 96.50 82 LEU A C 1
ATOM 656 O O . LEU A 1 82 ? -4.481 6.448 -3.634 1.00 96.50 82 LEU A O 1
ATOM 660 N N . ALA A 1 83 ? -4.877 5.768 -5.736 1.00 97.50 83 ALA A N 1
ATOM 661 C CA . ALA A 1 83 ? -6.196 6.388 -5.827 1.00 97.50 83 ALA A CA 1
ATOM 662 C C . ALA A 1 83 ? -7.200 5.750 -4.853 1.00 97.50 83 ALA A C 1
ATOM 664 O O . ALA A 1 83 ? -7.950 6.470 -4.194 1.00 97.50 83 ALA A O 1
ATOM 665 N N . ASP A 1 84 ? -7.173 4.425 -4.704 1.00 97.06 84 ASP A N 1
ATOM 666 C CA . ASP A 1 84 ? -8.005 3.683 -3.751 1.00 97.06 84 ASP A CA 1
ATOM 667 C C . ASP A 1 84 ? -7.696 4.038 -2.286 1.00 97.06 84 ASP A C 1
ATOM 669 O O . ASP A 1 84 ? -8.603 4.073 -1.442 1.00 97.06 84 ASP A O 1
ATOM 673 N N . LEU A 1 85 ? -6.420 4.304 -1.984 1.00 94.94 85 LEU A N 1
ATOM 674 C CA . LEU A 1 85 ? -5.933 4.685 -0.656 1.00 94.94 85 LEU A CA 1
ATOM 675 C C . LEU A 1 85 ? -6.191 6.146 -0.310 1.00 94.94 85 LEU A C 1
ATOM 677 O O . LEU A 1 85 ? -6.386 6.462 0.865 1.00 94.94 85 LEU A O 1
ATOM 681 N N . LYS A 1 86 ? -6.207 7.034 -1.307 1.00 94.50 86 LYS A N 1
ATOM 682 C CA . LYS A 1 86 ? -6.317 8.483 -1.113 1.00 94.50 86 LYS A CA 1
ATOM 683 C C . LYS A 1 86 ? -7.447 8.892 -0.152 1.00 94.50 86 LYS A C 1
ATOM 685 O O . LYS A 1 86 ? -7.143 9.602 0.804 1.00 94.50 86 LYS A O 1
ATOM 690 N N . PRO A 1 87 ? -8.702 8.412 -0.290 1.00 93.44 87 PRO A N 1
ATOM 691 C CA . PRO A 1 87 ? -9.775 8.794 0.628 1.00 93.44 87 PRO A CA 1
ATOM 692 C C . PRO A 1 87 ? -9.503 8.398 2.080 1.00 93.44 87 PRO A C 1
ATOM 694 O O . PRO A 1 87 ? -9.949 9.077 2.995 1.00 93.44 87 PRO A O 1
ATOM 697 N N . TRP A 1 88 ? -8.795 7.287 2.298 1.00 90.31 88 TRP A N 1
ATOM 698 C CA . TRP A 1 88 ? -8.450 6.829 3.638 1.00 90.31 88 TRP A CA 1
ATOM 699 C C . TRP A 1 88 ? -7.244 7.581 4.209 1.00 90.31 88 TRP A C 1
ATOM 701 O O . TRP A 1 88 ? -7.241 7.878 5.398 1.00 90.31 88 TRP A O 1
ATOM 711 N N . LEU A 1 89 ? -6.245 7.922 3.389 1.00 90.44 89 LEU A N 1
ATOM 712 C CA . LEU A 1 89 ? -5.075 8.702 3.810 1.00 90.44 89 LEU A CA 1
ATOM 713 C C . LEU A 1 89 ? -5.434 10.159 4.147 1.00 90.44 89 LEU A C 1
ATOM 715 O O . LEU A 1 89 ? -4.891 10.713 5.099 1.00 90.44 89 LEU A O 1
ATOM 719 N N . GLU A 1 90 ? -6.364 10.764 3.405 1.00 91.56 90 GLU A N 1
ATOM 720 C CA . GLU A 1 90 ? -6.785 12.163 3.588 1.00 91.56 90 GLU A CA 1
ATOM 721 C C . GLU A 1 90 ? -7.851 12.350 4.687 1.00 91.56 90 GLU A C 1
ATOM 723 O O . GLU A 1 90 ? -8.125 13.477 5.102 1.00 91.56 90 GLU A O 1
ATOM 728 N N . ASP A 1 91 ? -8.446 11.266 5.195 1.00 89.56 91 ASP A N 1
ATOM 729 C CA . ASP A 1 91 ? -9.430 11.323 6.278 1.00 89.56 91 ASP A CA 1
ATOM 730 C C . ASP A 1 91 ? -8.733 11.587 7.627 1.00 89.56 91 ASP A C 1
ATOM 732 O O . ASP A 1 91 ? -8.145 10.694 8.248 1.00 89.56 91 ASP A O 1
ATOM 736 N N . ALA A 1 92 ? -8.800 12.834 8.099 1.00 85.81 92 ALA A N 1
ATOM 737 C CA . ALA A 1 92 ? -8.205 13.268 9.364 1.00 85.81 92 ALA A CA 1
ATOM 738 C C . ALA A 1 92 ? -8.872 12.651 10.607 1.00 85.81 92 ALA A C 1
ATOM 740 O O . ALA A 1 92 ? -8.305 12.729 11.694 1.00 85.81 92 ALA A O 1
ATOM 741 N N . SER A 1 93 ? -10.054 12.037 10.467 1.00 82.38 93 SER A N 1
ATOM 742 C CA . SER A 1 93 ? -10.722 11.357 11.581 1.00 82.38 93 SER A CA 1
ATOM 743 C C . SER A 1 93 ? -10.133 9.983 11.888 1.00 82.38 93 SER A C 1
ATOM 745 O O . SER A 1 93 ? -10.479 9.409 12.920 1.00 82.38 93 SER A O 1
ATOM 747 N N . ARG A 1 94 ? -9.251 9.464 11.018 1.00 78.31 94 ARG A N 1
ATOM 748 C CA . ARG A 1 94 ? -8.675 8.132 11.188 1.00 78.31 94 ARG A CA 1
ATOM 749 C C . ARG A 1 94 ? -7.365 8.120 11.963 1.00 78.31 94 ARG A C 1
ATOM 751 O O . ARG A 1 94 ? -6.463 8.918 11.699 1.00 78.31 94 ARG A O 1
ATOM 758 N N . THR A 1 95 ? -7.233 7.139 12.845 1.00 74.94 95 THR A N 1
ATOM 759 C CA . THR A 1 95 ? -6.026 6.835 13.607 1.00 74.94 95 THR A CA 1
ATOM 760 C C . THR A 1 95 ? -5.074 5.991 12.766 1.00 74.94 95 THR A C 1
ATOM 762 O O . THR A 1 95 ? -5.373 4.860 12.378 1.00 74.94 95 THR A O 1
ATOM 765 N N . ARG A 1 96 ? -3.896 6.548 12.480 1.00 76.12 96 ARG A N 1
ATOM 766 C CA . ARG A 1 96 ? -2.825 5.890 11.726 1.00 76.12 96 ARG A CA 1
ATOM 767 C C . ARG A 1 96 ? -1.508 6.080 12.451 1.00 76.12 96 ARG A C 1
ATOM 769 O O . ARG A 1 96 ? -1.231 7.172 12.949 1.00 76.12 96 ARG A O 1
ATOM 776 N N . HIS A 1 97 ? -0.688 5.041 12.448 1.00 74.31 97 HIS A N 1
ATOM 777 C CA . HIS A 1 97 ? 0.700 5.132 12.872 1.00 74.31 97 HIS A CA 1
ATOM 778 C C . HIS A 1 97 ? 1.592 4.944 11.645 1.00 74.31 97 HIS A C 1
ATOM 780 O O . HIS A 1 97 ? 1.377 4.024 10.858 1.00 74.31 97 HIS A O 1
ATOM 786 N N . SER A 1 98 ? 2.571 5.832 11.464 1.00 68.00 98 SER A N 1
ATOM 787 C CA . SER A 1 98 ? 3.702 5.506 10.590 1.00 68.00 98 SER A CA 1
ATOM 788 C C . SER A 1 98 ? 4.433 4.340 11.243 1.00 68.00 98 SER A C 1
ATOM 790 O O . SER A 1 98 ? 4.712 4.426 12.445 1.00 68.00 98 SER A O 1
ATOM 792 N N . ALA A 1 99 ? 4.664 3.261 10.494 1.00 57.50 99 ALA A N 1
ATOM 793 C CA . ALA A 1 99 ? 5.617 2.240 10.925 1.00 57.50 99 ALA A CA 1
ATOM 794 C C . ALA A 1 99 ? 7.056 2.751 10.766 1.00 57.50 99 ALA A C 1
ATOM 796 O O . ALA A 1 99 ? 7.239 3.756 10.036 1.00 57.50 99 ALA A O 1
#

Secondary structure (DSSP, 8-state):
-EEE--SHHHHHHHHHHHHHTTS--SSS---EEEEEEES-S-TTT--EEEEEEEEETTEEEEEE-S--STTPPP---HHHHHHHHHHHHS-TTS-EEE-

Nearest PDB structures (foldseek):
  2kfn-assembly1_A  TM=9.668E-01  e=1.141E-09  Escherichia coli
  1d8y-assembly1_A  TM=9.678E-01  e=2.054E-09  Escherichia coli
  1kfd-assembly1_A  TM=9.702E-01  e=2.340E-09  Escherichia coli
  1kln-assembly1_A  TM=9.532E-01  e=2.667E-09  Escherichia coli
  8oo6-assembly1_A  TM=9.575E-01  e=4.138E-08  Escherichia coli 'BL21-Gold(DE3)pLysS AG'

Foldseek 3Di:
DEAEDADPVVLVVVLVLLVCLCPPDPDPRNEKEKEFDWPDPPPVPTDTQWMKMDRDPPYIYIAGAHDDDPPDDHGDHPVVSCVSCVVVVPPPVGHYDHD

Radius of gyration: 13.87 Å; Cα contacts (8 Å, |Δi|>4): 148; chains: 1; bounding box: 32×29×34 Å